Protein AF-X5QCE0-F1 (afdb_monomer)

pLDDT: mean 83.77, std 7.71, range [63.03, 91.31]

Mean predi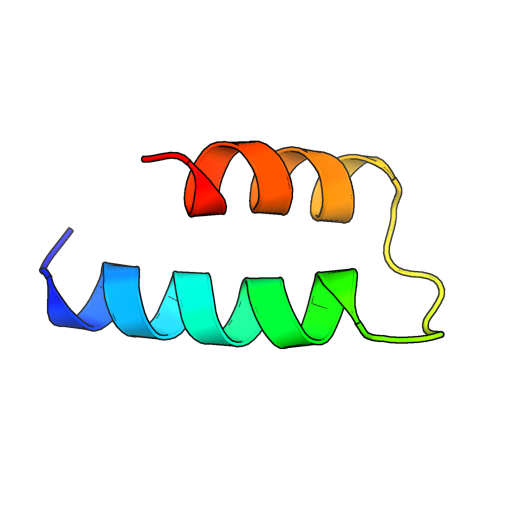cted aligned error: 4.3 Å

Foldseek 3Di:
DDPVVLVVLLVVLVCVCPDPDPDDPVSVVVSVVSNVD

Secondar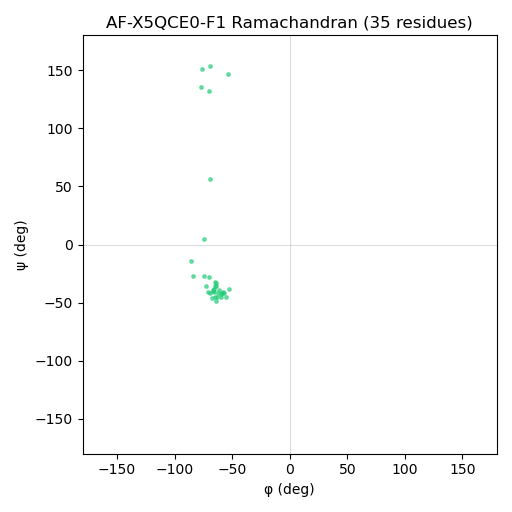y structure (DSSP, 8-state):
--HHHHHHHHHHHHHHHH--S---HHHHHHHHHHHH-

Structure (mmCIF, N/CA/C/O backbone):
data_AF-X5QCE0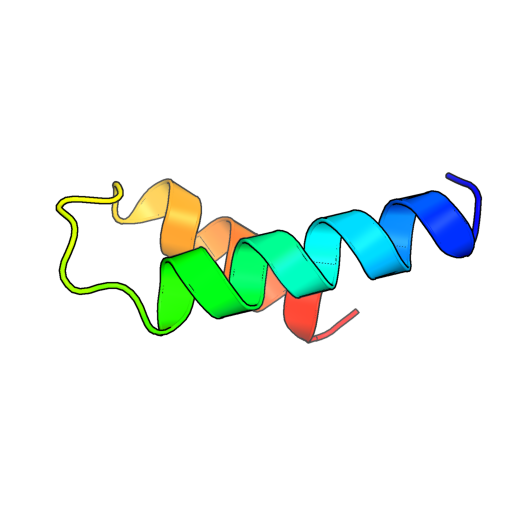-F1
#
_entry.id   AF-X5QCE0-F1
#
loop_
_atom_site.group_PDB
_atom_site.id
_atom_site.type_symbol
_atom_site.label_atom_id
_atom_site.label_alt_id
_atom_site.label_comp_id
_atom_site.label_asym_id
_atom_site.label_entity_id
_atom_site.label_seq_id
_atom_site.pdbx_PDB_ins_code
_atom_site.Cartn_x
_atom_site.Cartn_y
_atom_site.Cartn_z
_atom_site.occupancy
_atom_site.B_iso_or_equiv
_atom_site.auth_seq_id
_atom_site.auth_comp_id
_atom_site.auth_asym_id
_atom_site.auth_atom_id
_atom_site.pdbx_PDB_model_num
ATOM 1 N N . MET A 1 1 ? 9.661 8.568 -14.151 1.00 66.44 1 MET A N 1
ATOM 2 C CA . MET A 1 1 ? 9.754 7.864 -12.851 1.00 66.44 1 MET A CA 1
ATOM 3 C C . MET A 1 1 ? 10.331 6.489 -13.096 1.00 66.44 1 MET A C 1
ATOM 5 O O . MET A 1 1 ? 9.848 5.807 -13.991 1.00 66.44 1 MET A O 1
ATOM 9 N N . SER A 1 2 ? 11.328 6.079 -12.321 1.00 87.06 2 SER A N 1
ATOM 10 C CA . SER A 1 2 ? 11.862 4.717 -12.408 1.00 87.06 2 SER A CA 1
ATOM 11 C C . SER A 1 2 ? 10.917 3.726 -11.726 1.00 87.06 2 SER A C 1
ATOM 13 O O . SER A 1 2 ? 10.247 4.076 -10.750 1.00 87.06 2 SER A O 1
ATOM 15 N N . ALA A 1 3 ? 10.895 2.472 -12.181 1.00 86.00 3 ALA A N 1
ATOM 16 C CA . ALA A 1 3 ? 10.033 1.425 -11.619 1.00 86.00 3 ALA A CA 1
ATOM 17 C C . ALA A 1 3 ? 10.180 1.284 -10.088 1.00 86.00 3 ALA A C 1
ATOM 19 O O . ALA A 1 3 ? 9.188 1.157 -9.369 1.00 86.00 3 ALA A O 1
ATOM 20 N N . GLY A 1 4 ? 11.404 1.419 -9.565 1.00 90.19 4 GLY A N 1
ATOM 21 C CA . GLY A 1 4 ? 11.669 1.386 -8.122 1.00 90.19 4 GLY A CA 1
ATOM 22 C C . GLY A 1 4 ? 11.022 2.533 -7.334 1.00 90.19 4 GLY A C 1
ATOM 23 O O . GLY A 1 4 ? 10.587 2.331 -6.200 1.00 90.19 4 GLY A O 1
ATOM 24 N N . GLN A 1 5 ? 10.888 3.725 -7.926 1.00 87.88 5 GLN A N 1
ATOM 25 C CA .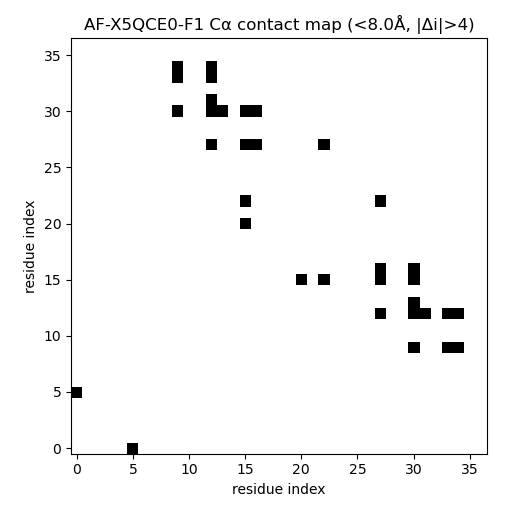 GLN A 1 5 ? 10.204 4.855 -7.284 1.00 87.88 5 GLN A CA 1
ATOM 26 C C . GLN A 1 5 ? 8.693 4.611 -7.208 1.00 87.88 5 GLN A C 1
ATOM 28 O O . GLN A 1 5 ? 8.086 4.853 -6.164 1.00 87.88 5 GLN A O 1
ATOM 33 N N . ILE A 1 6 ? 8.107 4.061 -8.276 1.00 87.12 6 ILE A N 1
ATOM 34 C CA . ILE A 1 6 ? 6.682 3.708 -8.330 1.00 87.12 6 ILE A CA 1
ATOM 35 C C . ILE A 1 6 ? 6.363 2.632 -7.285 1.00 87.12 6 ILE A C 1
ATOM 37 O O . ILE A 1 6 ? 5.413 2.784 -6.519 1.00 87.12 6 ILE A O 1
ATOM 41 N N . ALA A 1 7 ? 7.193 1.590 -7.174 1.00 89.56 7 ALA A N 1
ATOM 42 C CA . ALA A 1 7 ? 7.023 0.545 -6.163 1.00 89.56 7 ALA A CA 1
ATOM 43 C C . ALA A 1 7 ? 7.058 1.108 -4.728 1.00 89.56 7 ALA A C 1
ATOM 45 O O . ALA A 1 7 ? 6.226 0.756 -3.887 1.00 89.56 7 ALA A O 1
ATOM 46 N N . LYS A 1 8 ? 7.978 2.042 -4.452 1.00 90.00 8 LYS A N 1
ATOM 47 C CA . LYS A 1 8 ? 8.095 2.699 -3.140 1.00 90.00 8 LYS A CA 1
ATOM 48 C C . LYS A 1 8 ? 6.880 3.582 -2.828 1.00 90.00 8 LYS A C 1
ATOM 50 O O . LYS A 1 8 ? 6.402 3.581 -1.692 1.00 90.00 8 LYS A O 1
ATOM 55 N N . MET A 1 9 ? 6.350 4.291 -3.828 1.00 89.12 9 MET A N 1
ATOM 56 C CA . MET A 1 9 ? 5.107 5.062 -3.699 1.00 89.12 9 MET A CA 1
ATOM 57 C C . MET A 1 9 ? 3.902 4.162 -3.427 1.00 89.12 9 MET A C 1
ATOM 59 O O . MET A 1 9 ? 3.172 4.416 -2.471 1.00 89.12 9 MET A O 1
ATOM 63 N N . LYS A 1 10 ? 3.726 3.078 -4.194 1.00 89.19 10 LYS A N 1
ATOM 64 C CA . LYS A 1 10 ? 2.637 2.113 -3.976 1.00 89.19 10 LYS A CA 1
ATOM 65 C C . LYS A 1 10 ? 2.677 1.529 -2.563 1.00 89.19 10 LYS A C 1
ATOM 67 O O . LYS A 1 10 ? 1.646 1.475 -1.897 1.00 89.19 10 LYS A O 1
ATOM 72 N N . LYS A 1 11 ? 3.870 1.191 -2.059 1.00 89.81 11 LYS A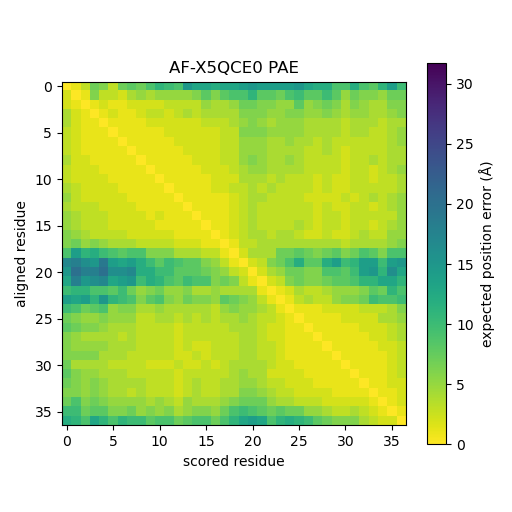 N 1
ATOM 73 C CA . LYS A 1 11 ? 4.057 0.707 -0.681 1.00 89.81 11 LYS A CA 1
ATOM 74 C C . LYS A 1 11 ? 3.601 1.729 0.367 1.00 89.81 11 LYS A C 1
ATOM 76 O O . LYS A 1 11 ? 2.888 1.364 1.295 1.00 89.81 11 LYS A O 1
ATOM 81 N N . ARG A 1 12 ? 3.957 3.010 0.210 1.00 88.88 12 ARG A N 1
ATOM 82 C CA . ARG A 1 12 ? 3.467 4.090 1.091 1.00 88.88 12 ARG A CA 1
ATOM 83 C C . ARG A 1 12 ? 1.949 4.244 1.019 1.00 88.88 12 ARG A C 1
ATOM 85 O O . ARG A 1 12 ? 1.310 4.393 2.054 1.00 88.88 12 ARG A O 1
ATOM 92 N N . CYS A 1 13 ? 1.374 4.165 -0.178 1.00 91.31 13 CYS A N 1
ATOM 93 C CA . CYS A 1 13 ? -0.070 4.253 -0.357 1.00 91.31 13 CYS A CA 1
ATOM 94 C C . CYS A 1 13 ? -0.829 3.103 0.308 1.00 91.31 13 CYS A C 1
ATOM 96 O O . CYS A 1 13 ? -1.880 3.344 0.892 1.00 91.31 13 CYS A O 1
ATOM 98 N N . ALA A 1 14 ? -0.283 1.884 0.314 1.00 88.62 14 ALA A N 1
ATOM 99 C CA . ALA A 1 14 ? -0.861 0.779 1.077 1.00 88.62 14 ALA A CA 1
ATOM 100 C C . ALA A 1 14 ? -0.920 1.096 2.584 1.00 88.62 14 ALA A C 1
ATOM 102 O O . ALA A 1 14 ? -1.949 0.876 3.217 1.00 88.62 14 ALA A O 1
ATOM 103 N N . SER A 1 15 ? 0.133 1.693 3.152 1.00 87.12 15 SER A N 1
ATOM 104 C CA . SER A 1 15 ? 0.129 2.134 4.556 1.00 87.12 15 SER A CA 1
ATOM 105 C C . SER A 1 15 ? -0.877 3.258 4.832 1.00 87.12 15 SER A C 1
ATOM 107 O O . SER A 1 15 ? -1.498 3.262 5.889 1.00 87.12 15 SER A O 1
ATOM 109 N N . VAL A 1 16 ? -1.076 4.184 3.888 1.00 87.44 16 VAL A N 1
ATOM 110 C CA . VAL A 1 16 ? -2.068 5.272 4.001 1.00 87.44 16 VAL A CA 1
ATOM 111 C C . VAL A 1 16 ? -3.502 4.740 3.936 1.00 87.44 16 VAL A C 1
ATOM 113 O O . VAL A 1 16 ? -4.361 5.181 4.697 1.00 87.44 16 VAL A O 1
ATOM 116 N N . LEU A 1 17 ? -3.768 3.789 3.038 1.00 85.38 17 LEU A N 1
ATOM 117 C CA . LEU A 1 17 ? -5.096 3.202 2.856 1.00 85.38 17 LEU A CA 1
ATOM 118 C C . LEU A 1 17 ? -5.479 2.261 4.007 1.00 85.38 17 LEU A C 1
ATOM 120 O O . LEU A 1 17 ? -6.643 2.242 4.399 1.00 85.38 17 LEU A O 1
ATOM 124 N N . SER A 1 18 ? -4.514 1.526 4.565 1.00 84.44 18 SER A N 1
ATOM 125 C CA . SER A 1 18 ? -4.727 0.628 5.712 1.00 84.44 18 SER A CA 1
ATOM 126 C C . SER A 1 18 ? -4.616 1.327 7.073 1.00 84.44 18 SER A C 1
ATOM 128 O O . SER A 1 18 ? -4.989 0.757 8.097 1.00 84.44 18 SER A O 1
ATOM 130 N N . GLY A 1 19 ? -4.076 2.547 7.116 1.00 76.94 19 GLY A N 1
ATOM 131 C CA . GLY A 1 19 ? -3.845 3.291 8.348 1.00 76.94 19 GLY A CA 1
ATOM 132 C C . GLY A 1 19 ? -5.118 3.917 8.921 1.00 76.94 19 GLY A C 1
ATOM 133 O O . GLY A 1 19 ? -5.877 4.580 8.215 1.00 76.94 19 GLY A O 1
ATOM 134 N N . LYS A 1 20 ? -5.299 3.792 10.243 1.00 63.03 20 LYS A N 1
ATOM 135 C CA . LYS A 1 20 ? -6.339 4.489 11.030 1.00 63.03 20 LYS A CA 1
ATOM 136 C C . LYS A 1 20 ? -6.048 5.981 11.268 1.00 63.03 20 LYS A C 1
ATOM 138 O O . LYS A 1 20 ? -6.778 6.632 12.006 1.00 63.03 20 LYS A O 1
ATOM 143 N N . GLY A 1 21 ? -4.978 6.520 10.682 1.00 66.56 21 GLY A N 1
ATOM 144 C CA . GLY A 1 21 ? -4.641 7.937 10.797 1.00 66.56 21 GLY A CA 1
ATOM 145 C C . GLY A 1 21 ? -5.642 8.825 10.057 1.00 66.56 21 GLY A C 1
ATOM 146 O O . GLY A 1 21 ? -6.239 8.412 9.055 1.00 66.56 21 GLY A O 1
ATOM 147 N N . THR A 1 22 ? -5.776 10.067 10.521 1.00 70.00 22 THR A N 1
ATOM 148 C CA . THR A 1 22 ? -6.464 11.180 9.848 1.00 70.00 22 THR A CA 1
ATOM 149 C C . THR A 1 22 ? -5.677 11.624 8.615 1.00 70.00 22 THR A C 1
ATOM 151 O O . THR A 1 22 ? -5.244 12.765 8.498 1.00 70.00 22 THR A O 1
ATOM 154 N N . TYR A 1 23 ? -5.410 10.695 7.701 1.00 79.06 23 TYR A N 1
ATOM 155 C CA . TYR A 1 23 ? -4.952 11.060 6.375 1.00 79.06 23 TYR A CA 1
ATOM 156 C C . TYR A 1 23 ? -6.110 11.709 5.637 1.00 79.06 23 TYR A C 1
ATOM 158 O O . TYR A 1 23 ? -7.217 11.157 5.620 1.00 79.06 23 TYR A O 1
ATOM 166 N N . ASP A 1 24 ? -5.814 12.852 5.029 1.00 80.50 24 ASP A N 1
ATOM 167 C CA . ASP A 1 24 ? -6.769 13.627 4.260 1.00 80.50 24 ASP A CA 1
ATOM 168 C C . ASP A 1 24 ? -7.448 12.785 3.181 1.00 80.50 24 ASP A C 1
ATOM 170 O O . ASP A 1 24 ? -6.855 11.856 2.609 1.00 80.50 24 ASP A O 1
ATOM 174 N N . ARG A 1 25 ? -8.712 13.108 2.906 1.00 82.94 25 ARG A N 1
ATOM 175 C CA . ARG A 1 25 ? -9.515 12.373 1.924 1.00 82.94 25 ARG A CA 1
ATOM 176 C C . ARG A 1 25 ? -8.835 12.403 0.555 1.00 82.94 25 ARG A C 1
ATOM 178 O O . ARG A 1 25 ? -8.733 11.356 -0.086 1.00 82.94 25 ARG A O 1
ATOM 185 N N . ASP A 1 26 ? -8.281 13.552 0.182 1.00 86.75 26 ASP A N 1
ATOM 186 C CA . ASP A 1 26 ? -7.538 13.756 -1.061 1.00 86.75 26 ASP A CA 1
ATOM 187 C C . ASP A 1 26 ? -6.295 12.867 -1.160 1.00 86.75 26 ASP A C 1
ATOM 189 O O . ASP A 1 26 ? -6.022 12.281 -2.208 1.00 86.75 26 ASP A O 1
ATOM 193 N N . LEU A 1 27 ? -5.568 12.671 -0.054 1.00 86.94 27 LEU A N 1
ATOM 194 C CA . LEU A 1 27 ? -4.388 11.803 -0.042 1.00 86.94 27 LEU A CA 1
ATOM 195 C C . LEU A 1 27 ? -4.772 10.332 -0.261 1.00 86.94 27 LEU A C 1
ATOM 197 O O . LEU A 1 27 ? -4.092 9.608 -0.997 1.00 86.94 27 LEU A O 1
ATOM 201 N N . LYS A 1 28 ? -5.879 9.879 0.341 1.00 87.38 28 LYS A N 1
ATOM 202 C CA . LYS A 1 28 ? -6.412 8.525 0.112 1.00 87.38 28 LYS A CA 1
ATOM 203 C C . LYS A 1 28 ? -6.901 8.353 -1.327 1.00 87.38 28 LYS A C 1
ATOM 205 O O . LYS A 1 28 ? -6.699 7.287 -1.915 1.00 87.38 28 LYS A O 1
ATOM 210 N N . GLU A 1 29 ? -7.511 9.384 -1.901 1.00 88.31 29 GLU A N 1
ATOM 211 C CA . GLU A 1 29 ? -7.996 9.366 -3.280 1.00 88.31 29 GLU A CA 1
ATOM 212 C C . GLU A 1 29 ? -6.846 9.306 -4.291 1.00 88.31 29 GLU A C 1
ATOM 214 O O . GLU A 1 29 ? -6.823 8.417 -5.147 1.00 88.31 29 GLU A O 1
ATOM 219 N N . LEU A 1 30 ? -5.814 10.134 -4.106 1.00 89.69 30 LEU A N 1
ATOM 220 C CA . LEU A 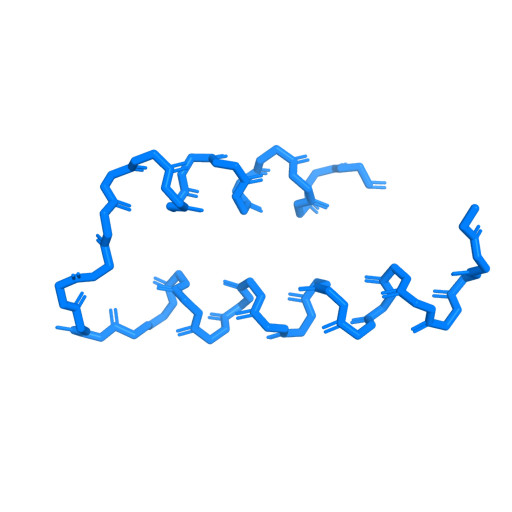1 30 ? -4.580 10.076 -4.888 1.00 89.69 30 LEU A CA 1
ATOM 221 C C . LEU A 1 30 ? -3.954 8.674 -4.833 1.00 89.69 30 LEU A C 1
ATOM 223 O O . LEU A 1 30 ? -3.586 8.100 -5.861 1.00 89.69 30 LEU A O 1
ATOM 227 N N . CYS A 1 31 ? -3.884 8.080 -3.639 1.00 90.88 31 CYS A N 1
ATOM 228 C CA . CYS A 1 31 ? -3.342 6.738 -3.461 1.00 90.88 31 CYS A CA 1
ATOM 229 C C . CYS A 1 31 ? -4.165 5.642 -4.149 1.00 90.88 31 CYS A C 1
ATOM 231 O O . CYS A 1 31 ? -3.581 4.681 -4.651 1.00 90.88 31 CYS A O 1
ATOM 233 N N . ARG A 1 32 ? -5.494 5.781 -4.247 1.00 86.50 32 ARG A N 1
ATOM 234 C CA . ARG A 1 32 ? -6.328 4.863 -5.043 1.00 86.50 32 ARG A CA 1
ATOM 235 C C . ARG A 1 32 ? -6.019 4.955 -6.533 1.00 86.50 32 ARG A C 1
ATOM 237 O O . ARG A 1 32 ? -5.962 3.921 -7.194 1.00 86.50 32 ARG A O 1
ATOM 244 N N . ILE A 1 33 ? -5.813 6.161 -7.059 1.00 88.44 33 ILE A N 1
ATOM 245 C CA . ILE A 1 33 ? -5.470 6.368 -8.474 1.00 88.44 33 ILE A CA 1
ATOM 246 C C . ILE A 1 33 ? -4.099 5.749 -8.775 1.00 88.44 33 ILE A C 1
ATOM 248 O O . ILE A 1 33 ? -3.944 5.021 -9.755 1.00 88.44 33 ILE A O 1
ATOM 252 N N . LEU A 1 34 ? -3.122 5.979 -7.896 1.00 85.88 34 LEU A N 1
ATOM 253 C CA . LEU A 1 34 ? -1.760 5.456 -8.032 1.00 85.88 34 LEU A CA 1
ATOM 254 C C . LEU A 1 34 ? -1.652 3.940 -7.835 1.00 85.88 34 LEU A C 1
ATOM 256 O O . LEU A 1 34 ? -0.743 3.327 -8.382 1.00 85.88 34 LEU A O 1
ATOM 260 N N . ALA A 1 35 ? -2.544 3.327 -7.055 1.00 80.19 35 ALA A N 1
ATOM 261 C CA . ALA A 1 35 ? -2.565 1.877 -6.871 1.00 80.19 35 ALA A CA 1
ATOM 262 C C . ALA A 1 35 ? -3.114 1.127 -8.098 1.00 80.19 35 ALA A C 1
ATOM 264 O O . ALA A 1 35 ? -2.753 -0.031 -8.299 1.00 80.19 35 ALA A O 1
ATOM 265 N N . ARG A 1 36 ? -3.976 1.767 -8.903 1.00 77.50 36 ARG A N 1
ATOM 266 C CA . ARG A 1 36 ? -4.571 1.166 -10.112 1.00 77.50 36 ARG 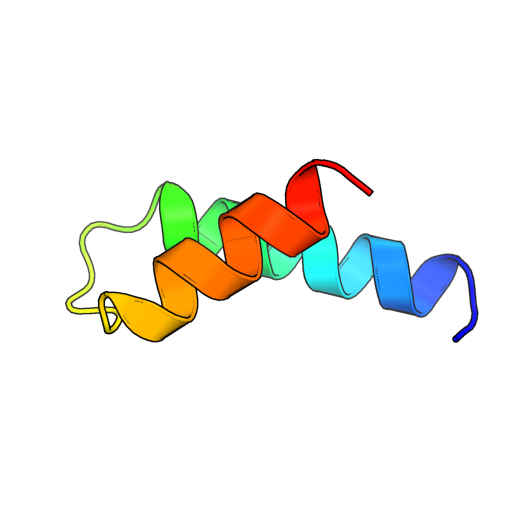A CA 1
ATOM 267 C C . ARG A 1 36 ? -3.689 1.264 -11.357 1.00 77.50 36 ARG A C 1
ATOM 269 O O . ARG A 1 36 ? -3.852 0.443 -12.251 1.00 77.50 36 ARG A O 1
ATOM 276 N N . ARG A 1 37 ? -2.818 2.272 -11.435 1.00 66.62 37 ARG A N 1
ATOM 277 C CA . ARG A 1 37 ? -1.783 2.380 -12.479 1.00 66.62 37 ARG A CA 1
ATOM 278 C C . ARG A 1 37 ? -0.582 1.531 -12.111 1.00 66.62 37 ARG A C 1
ATOM 280 O O . ARG 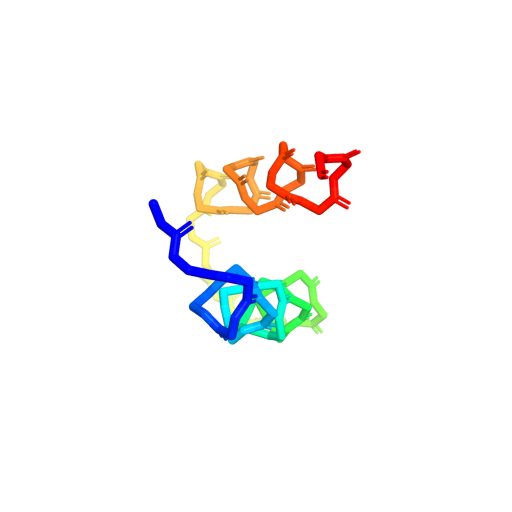A 1 37 ? 0.087 0.978 -12.999 1.00 66.62 37 ARG A O 1
#

Solvent-accessible surface area (backbone atoms only — not comparable to full-atom values): 2291 Å² total; per-residue (Å²): 134,56,72,71,57,54,54,53,50,44,53,53,33,52,53,58,70,73,40,93,63,93,67,53,70,65,60,49,51,52,34,53,56,58,65,74,107

Sequence (37 aa):
MSAGQIAKMKKRCASVLSGKGTYDRDLKELCRILARR

Nearest PDB structures (foldseek):
  8jke-assembly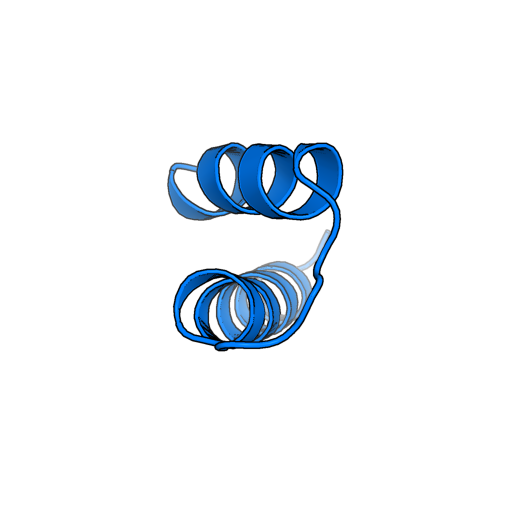1_F  TM=6.016E-01  e=8.556E+00  Streptomyces coelicolor A3(2)
  8t1l-assembly1_G  TM=4.587E-01  e=9.152E+00  Mus musculus

Radius of gyration: 9.93 Å; Cα contacts (8 Å, |Δi|>4): 17; chains: 1; bounding box: 21×13×24 Å